Protein AF-A0A7V3PYN1-F1 (afdb_monomer_lite)

Foldseek 3Di:
DDDDDDPPPVVVVVVVVVVVVVPPDDPPCQPQDPDPLQVVLPPVPPSGHALVSLLVSLLVVVVVCLVVVHADAPPPPVPDPPVSCVVPPDDDPVSVCLRHDPLLCVLPPVSPSGQHLVSVLVSLLVLLVCLVVVQKDFQDGSVVVSQPSVPPRIHGPVSNVCSCVSSVHD

Radius of gyration: 24.64 Å; chains: 1; bounding box: 68×79×39 Å

Secondary structure (DSSP, 8-state):
----SSSHHHHHHHHHHHHHHHTS-----------TTHHHH-SS-SS---HHHHHHHHHHHHHHHHHTT---STT--TT-TTHHHHHS----TTTGGG---TTGGGT-SS-SSS--HHHHHHHHHHHHHHHHHHSEEE--STTGGGT-SS-SSEEETTTHHHHHHHHT--

pLDDT: mean 70.09, std 18.28, range [35.03, 96.31]

Structure (mmCIF, N/CA/C/O backbone):
data_AF-A0A7V3PYN1-F1
#
_entry.id   AF-A0A7V3PYN1-F1
#
loop_
_atom_site.group_PDB
_atom_site.id
_atom_site.type_symbol
_atom_site.label_atom_id
_atom_site.label_alt_id
_atom_site.label_comp_id
_atom_site.label_asym_id
_atom_site.label_entity_id
_atom_site.label_seq_id
_atom_site.pdbx_PDB_ins_code
_atom_site.Cartn_x
_atom_site.Cartn_y
_atom_site.Cartn_z
_atom_site.occupancy
_atom_site.B_iso_or_equiv
_atom_site.auth_seq_id
_atom_site.auth_comp_id
_atom_site.auth_asym_id
_atom_site.auth_atom_id
_atom_site.pdbx_PDB_model_num
ATOM 1 N N . MET A 1 1 ? -51.421 -61.481 1.027 1.00 48.28 1 MET A N 1
ATOM 2 C CA . MET A 1 1 ? -51.090 -60.428 0.043 1.00 48.28 1 MET A CA 1
ATOM 3 C C . MET A 1 1 ? -50.174 -59.429 0.719 1.00 48.28 1 MET A C 1
ATOM 5 O O . MET A 1 1 ? -50.644 -58.553 1.426 1.00 48.28 1 MET A O 1
ATOM 9 N N . GLY A 1 2 ? -48.869 -59.619 0.597 1.00 58.16 2 GLY A N 1
ATOM 10 C CA . GLY A 1 2 ? -47.893 -58.725 1.198 1.00 58.16 2 GLY A CA 1
ATOM 11 C C . GLY A 1 2 ? -46.540 -59.067 0.626 1.00 58.16 2 GLY A C 1
ATOM 12 O O . GLY A 1 2 ? -46.040 -60.129 0.953 1.00 58.16 2 GLY A O 1
ATOM 13 N N . GLU A 1 3 ? -46.028 -58.217 -0.265 1.00 52.38 3 GLU A N 1
ATOM 14 C CA . GLU A 1 3 ? -44.621 -58.175 -0.684 1.00 52.38 3 GLU A CA 1
ATOM 15 C C . GLU A 1 3 ? -44.411 -57.076 -1.744 1.00 52.38 3 GLU A C 1
ATOM 17 O O . GLU A 1 3 ? -44.253 -57.373 -2.915 1.00 52.38 3 GLU A O 1
ATOM 22 N N . THR A 1 4 ? -44.411 -55.786 -1.378 1.00 57.22 4 THR A N 1
ATOM 23 C CA . THR A 1 4 ? -43.975 -54.713 -2.314 1.00 57.22 4 THR A CA 1
ATOM 24 C C . THR A 1 4 ? -43.484 -53.432 -1.617 1.00 57.22 4 THR A C 1
ATOM 26 O O . THR A 1 4 ? -43.821 -52.330 -2.042 1.00 57.22 4 THR A O 1
ATOM 29 N N . VAL A 1 5 ? -42.699 -53.512 -0.531 1.00 57.44 5 VAL A N 1
ATOM 30 C CA . VAL A 1 5 ? -42.152 -52.283 0.113 1.00 57.44 5 VAL A CA 1
ATOM 31 C C . VAL A 1 5 ? -40.629 -52.303 0.322 1.00 57.44 5 VAL A C 1
ATOM 33 O O . VAL A 1 5 ? -40.036 -51.288 0.665 1.00 57.44 5 VAL A O 1
ATOM 36 N N . LYS A 1 6 ? -39.929 -53.413 0.053 1.00 54.47 6 LYS A N 1
ATOM 37 C CA . LYS A 1 6 ? -38.518 -53.556 0.467 1.00 54.47 6 LYS A CA 1
ATOM 38 C C . LYS A 1 6 ? -37.470 -53.013 -0.518 1.00 54.47 6 LYS A C 1
ATOM 40 O O . LYS A 1 6 ? -36.288 -53.003 -0.186 1.00 54.47 6 LYS A O 1
ATOM 45 N N . THR A 1 7 ? -37.867 -52.556 -1.707 1.00 55.28 7 THR A N 1
ATOM 46 C CA . THR A 1 7 ? -36.919 -52.231 -2.791 1.00 55.28 7 THR A CA 1
ATOM 47 C C . THR A 1 7 ? -36.534 -50.754 -2.886 1.00 55.28 7 THR A C 1
ATOM 49 O O . THR A 1 7 ? -35.420 -50.464 -3.295 1.00 55.28 7 THR A O 1
ATOM 52 N N . ARG A 1 8 ? -37.375 -49.807 -2.443 1.00 55.75 8 ARG A N 1
ATOM 53 C CA . ARG A 1 8 ? -37.100 -48.364 -2.637 1.00 55.75 8 ARG A CA 1
ATOM 54 C C . ARG A 1 8 ? -36.067 -47.761 -1.675 1.00 55.75 8 ARG A C 1
ATOM 56 O O . ARG A 1 8 ? -35.534 -46.693 -1.949 1.00 55.75 8 ARG A O 1
ATOM 63 N N . SER A 1 9 ? -35.760 -48.424 -0.561 1.00 57.50 9 SER A N 1
ATOM 64 C CA . SER A 1 9 ? -34.870 -47.875 0.474 1.00 57.50 9 SER A CA 1
ATOM 65 C C . SER A 1 9 ? -33.381 -48.007 0.136 1.00 57.50 9 SER A C 1
ATOM 67 O O . SER A 1 9 ? -32.571 -47.238 0.646 1.00 57.50 9 SER A O 1
ATOM 69 N N . ARG A 1 10 ? -33.002 -48.977 -0.710 1.00 58.53 10 ARG A N 1
ATOM 70 C CA . ARG A 1 10 ? -31.593 -49.211 -1.084 1.00 58.53 10 ARG A CA 1
ATOM 71 C C . ARG A 1 10 ? -31.106 -48.208 -2.130 1.00 58.53 10 ARG A C 1
ATOM 73 O O . ARG A 1 10 ? -29.969 -47.760 -2.038 1.00 58.53 10 ARG A O 1
ATOM 80 N N . ASP A 1 11 ? -31.982 -47.785 -3.036 1.00 55.72 11 ASP A N 1
ATOM 81 C CA . ASP A 1 11 ? -31.618 -46.868 -4.122 1.00 55.72 11 ASP A CA 1
ATOM 82 C C . ASP A 1 11 ? -31.393 -45.432 -3.623 1.00 55.72 11 ASP A C 1
ATOM 84 O O . ASP A 1 11 ? -30.490 -44.740 -4.090 1.00 55.72 11 ASP A O 1
ATOM 88 N N . ILE A 1 12 ? -32.142 -45.005 -2.599 1.00 60.56 12 ILE A N 1
ATOM 89 C CA . ILE A 1 12 ? -31.970 -43.684 -1.972 1.00 60.56 12 ILE A CA 1
ATOM 90 C C . ILE A 1 12 ? -30.649 -43.620 -1.190 1.00 60.56 12 ILE A C 1
ATOM 92 O O . ILE A 1 12 ? -29.955 -42.605 -1.231 1.00 60.56 12 ILE A O 1
ATOM 96 N N . LEU A 1 13 ? -30.258 -44.711 -0.519 1.00 56.66 13 LEU A N 1
ATOM 97 C CA . LEU A 1 13 ? -29.017 -44.752 0.260 1.00 56.66 13 LEU A CA 1
ATOM 98 C C . LEU A 1 13 ? -27.768 -44.686 -0.638 1.00 56.66 13 LEU A C 1
ATOM 100 O O . LEU A 1 13 ? -26.787 -44.040 -0.277 1.00 56.66 13 LEU A O 1
ATOM 104 N N . ILE A 1 14 ? -27.822 -45.308 -1.824 1.00 60.34 14 ILE A N 1
ATOM 105 C CA . ILE A 1 14 ? -26.738 -45.265 -2.820 1.00 60.34 14 ILE A CA 1
ATOM 106 C C . ILE A 1 14 ? -26.602 -43.855 -3.412 1.00 60.34 14 ILE A C 1
ATOM 108 O O . ILE A 1 14 ? -25.484 -43.363 -3.565 1.00 60.34 14 ILE A O 1
ATOM 112 N N . PHE A 1 15 ? -27.718 -43.169 -3.677 1.00 57.50 15 PHE A N 1
ATOM 113 C CA . PHE A 1 15 ? -27.693 -41.805 -4.215 1.00 57.50 15 PHE A CA 1
ATOM 114 C C . PHE A 1 15 ? -27.100 -40.783 -3.235 1.00 57.50 15 PHE A C 1
ATOM 116 O O . PHE A 1 15 ? -26.325 -39.921 -3.643 1.00 57.50 15 PHE A O 1
ATOM 123 N N . VAL A 1 16 ? -27.401 -40.900 -1.937 1.00 59.59 16 VAL A N 1
ATOM 124 C CA . VAL A 1 16 ? -26.829 -40.009 -0.911 1.00 59.59 16 VAL A CA 1
ATOM 125 C C . VAL A 1 16 ? -25.323 -40.246 -0.748 1.00 59.59 16 VAL A C 1
ATOM 127 O O . VAL A 1 16 ? -24.562 -39.285 -0.648 1.00 59.59 16 VAL A O 1
ATOM 130 N N . PHE A 1 17 ? -24.867 -41.501 -0.798 1.00 58.03 17 PHE A N 1
ATOM 131 C CA . PHE A 1 17 ? -23.437 -41.815 -0.698 1.00 58.03 17 PHE A CA 1
ATOM 132 C C . PHE A 1 17 ? -22.627 -41.304 -1.901 1.00 58.03 17 PHE A C 1
ATOM 134 O O . PHE A 1 17 ? -21.490 -40.863 -1.736 1.00 58.03 17 PHE A O 1
ATOM 141 N N . LEU A 1 18 ? -23.218 -41.305 -3.101 1.00 55.44 18 LEU A N 1
ATOM 142 C CA . LEU A 1 18 ? -22.551 -40.824 -4.313 1.00 55.44 18 LEU A CA 1
ATOM 143 C C . LEU A 1 18 ? -22.363 -39.296 -4.313 1.00 55.44 18 LEU A C 1
ATOM 145 O O . LEU A 1 18 ? -21.340 -38.805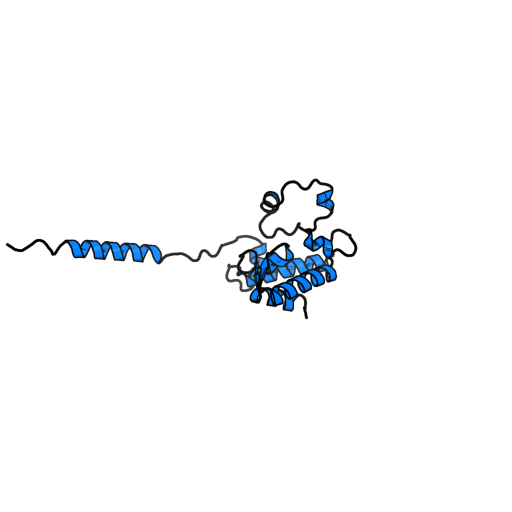 -4.779 1.00 55.44 18 LEU A O 1
ATOM 149 N N . ILE A 1 19 ? -23.311 -38.544 -3.744 1.00 56.28 19 ILE A N 1
ATOM 150 C CA . ILE A 1 19 ? -23.223 -37.077 -3.652 1.00 56.28 19 ILE A CA 1
ATOM 151 C C . ILE A 1 19 ? -22.159 -36.649 -2.628 1.00 56.28 19 ILE A C 1
ATOM 153 O O . ILE A 1 19 ? -21.421 -35.698 -2.877 1.00 56.28 19 ILE A O 1
ATOM 157 N N . VAL A 1 20 ? -22.010 -37.376 -1.514 1.00 53.72 20 VAL A N 1
ATOM 158 C CA . VAL A 1 20 ? -20.985 -37.075 -0.493 1.00 53.72 20 VAL A CA 1
ATOM 159 C C . VAL A 1 20 ? -19.564 -37.352 -1.005 1.00 53.72 20 VAL A C 1
ATOM 161 O O . VAL A 1 20 ? -18.638 -36.614 -0.674 1.00 53.72 20 VAL A O 1
ATOM 164 N N . ALA A 1 21 ? -19.379 -38.356 -1.867 1.00 54.03 21 ALA A N 1
ATOM 165 C CA . ALA A 1 21 ? -18.068 -38.664 -2.442 1.00 54.03 21 ALA A CA 1
ATOM 166 C C . ALA A 1 21 ? -17.578 -37.607 -3.452 1.00 54.03 21 ALA A C 1
ATOM 168 O O . ALA A 1 21 ? -16.373 -37.401 -3.581 1.00 54.03 21 ALA A O 1
ATOM 169 N N . ILE A 1 22 ? -18.488 -36.904 -4.137 1.00 53.81 22 ILE A N 1
ATOM 170 C CA . ILE A 1 22 ? -18.128 -35.890 -5.144 1.00 53.81 22 ILE A CA 1
ATOM 171 C C . ILE A 1 22 ? -17.595 -34.598 -4.495 1.00 53.81 22 ILE A C 1
ATOM 173 O O . ILE A 1 22 ? -16.793 -33.897 -5.106 1.00 53.81 22 ILE A O 1
ATOM 177 N N . PHE A 1 23 ? -17.955 -34.305 -3.241 1.00 49.94 23 PHE A N 1
ATOM 178 C CA . PHE A 1 23 ? -17.509 -33.088 -2.546 1.00 49.94 23 PHE A CA 1
ATOM 179 C C . PHE A 1 23 ? -16.184 -33.222 -1.776 1.00 49.94 23 PHE A C 1
ATOM 181 O O . PHE A 1 23 ? -15.665 -32.216 -1.297 1.00 49.94 23 PHE A O 1
ATOM 188 N N . LEU A 1 24 ? -15.606 -34.423 -1.658 1.00 51.91 24 LEU A N 1
ATOM 189 C CA . LEU A 1 24 ? -14.425 -34.658 -0.811 1.00 51.91 24 LEU A CA 1
ATOM 190 C C . LEU A 1 24 ? -13.067 -34.508 -1.513 1.00 51.91 24 LEU A C 1
ATOM 192 O O . LEU A 1 24 ? -12.033 -34.724 -0.887 1.00 51.91 24 LEU A O 1
ATOM 196 N N . VAL A 1 25 ? -13.038 -34.111 -2.785 1.00 51.28 25 VAL A N 1
ATOM 197 C CA . VAL A 1 25 ? -11.783 -33.905 -3.522 1.00 51.28 25 VAL A CA 1
ATOM 198 C C . VAL A 1 25 ? -11.795 -32.533 -4.184 1.00 51.28 25 VAL A C 1
ATOM 200 O O . VAL A 1 25 ? -11.890 -32.408 -5.400 1.00 51.28 25 VAL A O 1
ATOM 203 N N . ILE A 1 26 ? -11.701 -31.481 -3.371 1.00 54.62 26 ILE A N 1
ATOM 204 C CA . ILE A 1 26 ? -11.223 -30.188 -3.862 1.00 54.62 26 ILE A CA 1
ATOM 205 C C . ILE A 1 26 ? -9.715 -30.178 -3.595 1.00 54.62 26 ILE A C 1
ATOM 207 O O . ILE A 1 26 ? -9.314 -30.012 -2.442 1.00 54.62 26 ILE A O 1
ATOM 211 N N . PRO A 1 27 ? -8.855 -30.408 -4.604 1.00 45.94 27 PRO A N 1
ATOM 212 C CA . PRO A 1 27 ? -7.438 -30.145 -4.435 1.00 45.94 27 PRO A CA 1
ATOM 213 C C . PRO A 1 27 ? -7.282 -28.651 -4.143 1.00 45.94 27 PRO A C 1
ATOM 215 O O . PRO A 1 27 ? -7.731 -27.815 -4.927 1.00 45.94 27 PRO A O 1
ATOM 218 N N . ALA A 1 28 ? -6.666 -28.322 -3.006 1.00 50.25 28 ALA A N 1
ATOM 219 C CA . ALA A 1 28 ? -6.162 -26.984 -2.747 1.00 50.25 28 ALA A CA 1
ATOM 220 C C . ALA A 1 28 ? -5.174 -26.663 -3.872 1.00 50.25 28 ALA A C 1
ATOM 222 O O . ALA A 1 28 ? -4.067 -27.195 -3.926 1.00 50.25 28 ALA A O 1
ATOM 223 N N . SER A 1 29 ? -5.625 -25.890 -4.853 1.00 42.25 29 SER A N 1
ATOM 224 C CA . SER A 1 29 ? -4.822 -25.502 -5.999 1.00 42.25 29 SER A CA 1
ATOM 225 C C . SER A 1 29 ? -3.814 -24.446 -5.555 1.00 42.25 29 SER A C 1
ATOM 227 O O . SER A 1 29 ? -4.035 -23.252 -5.757 1.00 42.25 29 SER A O 1
ATOM 229 N N . GLY A 1 30 ? -2.715 -24.896 -4.946 1.00 47.69 30 GLY A N 1
ATOM 230 C CA . GLY A 1 30 ? -1.481 -24.130 -4.851 1.00 47.69 30 GLY A CA 1
ATOM 231 C C . GLY A 1 30 ? -1.021 -23.821 -6.273 1.00 47.69 30 GLY A C 1
ATOM 232 O O . GLY A 1 30 ? -0.759 -24.724 -7.076 1.00 47.69 30 GLY A O 1
ATOM 233 N N . GLN A 1 31 ? -1.029 -22.545 -6.652 1.00 44.66 31 GLN A N 1
ATOM 234 C CA . GLN A 1 31 ? -0.584 -22.145 -7.980 1.00 44.66 31 GLN A CA 1
ATOM 235 C C . GLN A 1 31 ? 0.922 -22.410 -8.098 1.00 44.66 31 GLN A C 1
ATOM 237 O O . GLN A 1 31 ? 1.734 -21.629 -7.610 1.00 44.66 31 GLN A O 1
ATOM 242 N N . LYS A 1 32 ? 1.310 -23.487 -8.795 1.00 44.00 32 LYS A N 1
ATOM 243 C CA . LYS A 1 32 ? 2.695 -23.687 -9.248 1.00 44.00 32 LYS A CA 1
ATOM 244 C C . LYS A 1 32 ? 3.052 -22.612 -10.274 1.00 44.00 32 LYS A C 1
ATOM 246 O O . LYS A 1 32 ? 2.834 -22.777 -11.474 1.00 44.00 32 LYS A O 1
ATOM 251 N N . LEU A 1 33 ? 3.583 -21.491 -9.799 1.00 47.00 33 LEU A N 1
ATOM 252 C CA . LEU A 1 33 ? 4.056 -20.401 -10.643 1.00 47.00 33 LEU A CA 1
ATOM 253 C C . LEU A 1 33 ? 5.553 -20.580 -10.917 1.00 47.00 33 LEU A C 1
ATOM 255 O O . LEU A 1 33 ? 6.396 -20.451 -10.033 1.00 47.00 33 LEU A O 1
ATOM 259 N N . ASN A 1 34 ? 5.891 -20.849 -12.177 1.00 48.34 34 ASN A N 1
ATOM 260 C CA . ASN A 1 34 ? 7.256 -21.097 -12.654 1.00 48.34 34 ASN A CA 1
ATOM 261 C C . ASN A 1 34 ? 8.008 -19.801 -13.026 1.00 48.34 34 ASN A C 1
ATOM 263 O O . ASN A 1 34 ? 8.657 -19.752 -14.072 1.00 48.34 34 ASN A O 1
ATOM 267 N N . SER A 1 35 ? 7.923 -18.730 -12.232 1.00 61.5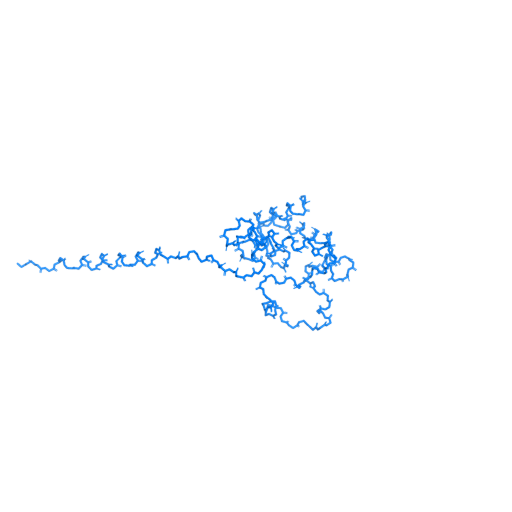6 35 SER A N 1
ATOM 268 C CA . SER A 1 35 ? 8.625 -17.477 -12.550 1.00 61.56 35 SER A CA 1
ATOM 269 C C . SER A 1 35 ? 9.909 -17.327 -11.724 1.00 61.56 35 SER A C 1
ATOM 271 O O . SER A 1 35 ? 10.009 -17.756 -10.581 1.00 61.56 35 SER A O 1
ATOM 273 N N . VAL A 1 36 ? 10.943 -16.686 -12.273 1.00 62.88 36 VAL A N 1
ATOM 274 C CA . VAL A 1 36 ? 12.163 -16.348 -11.504 1.00 62.88 36 VAL A CA 1
ATOM 275 C C . VAL A 1 36 ? 11.831 -15.498 -10.264 1.00 62.88 36 VAL A C 1
ATOM 277 O O . VAL A 1 36 ? 12.585 -15.498 -9.293 1.00 62.88 36 VAL A O 1
ATOM 280 N N . GLN A 1 37 ? 10.698 -14.790 -10.283 1.00 59.78 37 GLN A N 1
ATOM 281 C CA . GLN A 1 37 ? 10.199 -14.004 -9.159 1.00 59.78 37 GLN A CA 1
ATOM 282 C C . GLN A 1 37 ? 9.645 -14.895 -8.038 1.00 59.78 37 GLN A C 1
ATOM 284 O O . GLN A 1 37 ? 9.905 -14.594 -6.877 1.00 59.78 37 GLN A O 1
ATOM 289 N N . THR A 1 38 ? 8.984 -16.018 -8.349 1.00 63.44 38 THR A N 1
ATOM 290 C CA . THR A 1 38 ? 8.457 -16.934 -7.319 1.00 63.44 38 THR A CA 1
ATOM 291 C C . THR A 1 38 ? 9.582 -17.596 -6.539 1.00 63.44 38 THR A C 1
ATOM 293 O O . THR A 1 38 ? 9.537 -17.600 -5.320 1.00 63.44 38 THR A O 1
ATOM 296 N N . LYS A 1 39 ? 10.681 -17.980 -7.203 1.00 67.25 39 LYS A N 1
ATOM 297 C CA . LYS A 1 39 ? 11.894 -18.486 -6.526 1.00 67.25 39 LYS A CA 1
ATOM 298 C C . LYS A 1 39 ? 12.591 -17.464 -5.621 1.00 67.25 39 LYS A C 1
ATOM 300 O O . LYS A 1 39 ? 13.396 -17.851 -4.782 1.00 67.25 39 LYS A O 1
ATOM 305 N N . LYS A 1 40 ? 12.382 -16.162 -5.852 1.00 72.69 40 LYS A N 1
ATOM 306 C CA . LYS A 1 40 ? 12.935 -15.092 -5.002 1.00 72.69 40 LYS A CA 1
ATOM 307 C C . LYS A 1 40 ? 12.005 -14.738 -3.840 1.00 72.69 40 LYS A C 1
ATOM 309 O O . LYS A 1 40 ? 12.493 -14.206 -2.845 1.00 72.69 40 LYS A O 1
ATOM 314 N N . ALA A 1 41 ? 10.705 -14.987 -3.990 1.00 74.06 41 ALA A N 1
ATOM 315 C CA . ALA A 1 41 ? 9.699 -14.765 -2.958 1.00 74.06 41 ALA A CA 1
ATOM 316 C C . ALA A 1 41 ? 9.603 -15.952 -1.982 1.00 74.06 41 ALA A C 1
ATOM 318 O O . ALA A 1 41 ? 9.552 -15.710 -0.780 1.00 74.06 41 ALA A O 1
ATOM 319 N N . ASP A 1 42 ? 9.670 -17.185 -2.499 1.00 76.69 42 ASP A N 1
ATOM 320 C CA . ASP A 1 42 ? 9.689 -18.453 -1.754 1.00 76.69 42 ASP A CA 1
ATOM 321 C C . ASP A 1 42 ? 10.944 -18.530 -0.862 1.00 76.69 42 ASP A C 1
ATOM 323 O O . ASP A 1 42 ? 12.066 -18.798 -1.317 1.00 76.69 42 ASP A O 1
ATOM 327 N N . ARG A 1 43 ? 10.777 -18.204 0.423 1.00 78.56 43 ARG A N 1
ATOM 328 C CA . ARG A 1 43 ? 11.868 -18.148 1.405 1.00 78.56 43 ARG A CA 1
ATOM 329 C C . ARG A 1 43 ? 12.028 -19.464 2.138 1.00 78.56 43 ARG A C 1
ATOM 331 O O . ARG A 1 43 ? 13.158 -19.798 2.514 1.00 78.56 43 ARG A O 1
ATOM 338 N N . ASN A 1 44 ? 10.929 -20.167 2.391 1.00 80.94 44 ASN A N 1
ATOM 339 C CA . ASN A 1 44 ? 10.957 -21.453 3.078 1.00 80.94 44 ASN A CA 1
ATOM 340 C C . ASN A 1 44 ? 11.336 -22.619 2.133 1.00 80.94 44 ASN A C 1
ATOM 342 O O . ASN A 1 44 ? 11.676 -23.698 2.623 1.00 80.94 44 ASN A O 1
ATOM 346 N N . LYS A 1 45 ? 11.407 -22.362 0.818 1.00 83.25 45 LYS A N 1
ATOM 347 C CA . LYS A 1 45 ? 11.757 -23.301 -0.257 1.00 83.25 45 LYS A CA 1
ATOM 348 C C . LYS A 1 45 ? 10.793 -24.481 -0.343 1.00 83.25 45 LYS A C 1
ATOM 350 O O . LYS A 1 45 ? 11.221 -25.585 -0.697 1.00 83.25 45 LYS A O 1
ATOM 355 N N . ASP A 1 46 ? 9.526 -24.269 0.001 1.00 81.19 46 ASP A N 1
ATOM 356 C CA . ASP A 1 46 ? 8.494 -25.303 -0.091 1.00 81.19 46 ASP A CA 1
ATOM 357 C C . ASP A 1 46 ? 7.908 -25.436 -1.509 1.00 81.19 46 ASP A C 1
ATOM 359 O O . ASP A 1 46 ? 7.239 -26.427 -1.816 1.00 81.19 46 ASP A O 1
ATOM 363 N N . GLY A 1 47 ? 8.263 -24.516 -2.413 1.00 80.19 47 GLY A N 1
ATOM 364 C CA . GLY A 1 47 ? 7.820 -24.510 -3.802 1.00 80.19 47 GLY A CA 1
ATOM 365 C C . GLY A 1 47 ? 6.461 -23.844 -4.021 1.00 80.19 47 GLY A C 1
ATOM 366 O O . GLY A 1 47 ? 5.990 -23.825 -5.166 1.00 80.19 47 GLY A O 1
ATOM 367 N N . GLU A 1 48 ? 5.855 -23.289 -2.975 1.00 80.00 48 GLU A N 1
ATOM 368 C CA . GLU A 1 48 ? 4.701 -22.399 -3.020 1.00 80.00 48 GLU A CA 1
ATOM 369 C C . GLU A 1 48 ? 5.124 -20.989 -2.562 1.00 80.00 48 GLU A C 1
ATOM 371 O O . GLU A 1 48 ? 6.231 -20.768 -2.088 1.00 80.00 48 GLU A O 1
ATOM 376 N N . VAL A 1 49 ? 4.292 -19.982 -2.830 1.00 76.25 49 VAL A N 1
ATOM 377 C CA . VAL A 1 49 ? 4.521 -18.616 -2.334 1.00 76.25 49 VAL A CA 1
ATOM 378 C C . VAL A 1 49 ? 3.249 -18.195 -1.633 1.00 76.25 49 VAL A C 1
ATOM 380 O O . VAL A 1 49 ? 2.227 -17.969 -2.291 1.00 76.25 49 VAL A O 1
ATOM 383 N N . ASP A 1 50 ? 3.305 -18.098 -0.309 1.00 80.75 50 ASP A N 1
ATOM 384 C CA . ASP A 1 50 ? 2.161 -17.639 0.472 1.00 80.75 50 ASP A CA 1
ATOM 385 C C . ASP A 1 50 ? 1.979 -16.106 0.381 1.00 80.75 50 ASP A C 1
ATOM 387 O O . ASP A 1 50 ? 2.788 -15.365 -0.197 1.00 80.75 50 ASP A O 1
ATOM 391 N N . GLY A 1 51 ? 0.879 -15.594 0.940 1.00 75.19 51 GLY A N 1
ATOM 392 C CA . GLY A 1 51 ? 0.594 -14.154 0.934 1.00 75.19 51 GLY A CA 1
ATOM 393 C C . GLY A 1 51 ? 1.659 -13.320 1.659 1.00 75.19 51 GLY A C 1
ATOM 394 O O . GLY A 1 51 ? 1.965 -12.201 1.242 1.00 75.19 51 GLY A O 1
ATOM 395 N N . ILE A 1 52 ? 2.280 -13.866 2.707 1.00 79.62 52 ILE A N 1
ATOM 396 C CA . ILE A 1 52 ? 3.300 -13.183 3.511 1.00 79.62 52 ILE A CA 1
ATOM 397 C C . ILE A 1 52 ? 4.616 -13.090 2.734 1.00 79.62 52 ILE A C 1
ATOM 399 O O . ILE A 1 52 ? 5.259 -12.035 2.728 1.00 79.62 52 ILE A O 1
ATOM 403 N N . GLU A 1 53 ? 5.022 -14.168 2.075 1.00 80.06 53 GLU A N 1
ATOM 404 C CA . GLU A 1 53 ? 6.195 -14.229 1.208 1.00 80.06 53 GLU A CA 1
ATOM 405 C C . GLU A 1 53 ? 6.036 -13.311 -0.002 1.00 80.06 53 GLU A C 1
ATOM 407 O O . GLU A 1 53 ? 6.922 -12.494 -0.280 1.00 80.06 53 GLU A O 1
ATOM 412 N N . SER A 1 54 ? 4.865 -13.349 -0.646 1.00 77.31 54 SER A N 1
ATOM 413 C CA . SER A 1 54 ? 4.507 -12.430 -1.728 1.00 77.31 54 SER A CA 1
ATOM 414 C C . SER A 1 54 ? 4.584 -10.969 -1.271 1.00 77.31 54 SER A C 1
ATOM 416 O O . SER A 1 54 ? 5.232 -10.155 -1.935 1.00 77.31 54 SER A O 1
ATOM 418 N N . ARG A 1 55 ? 3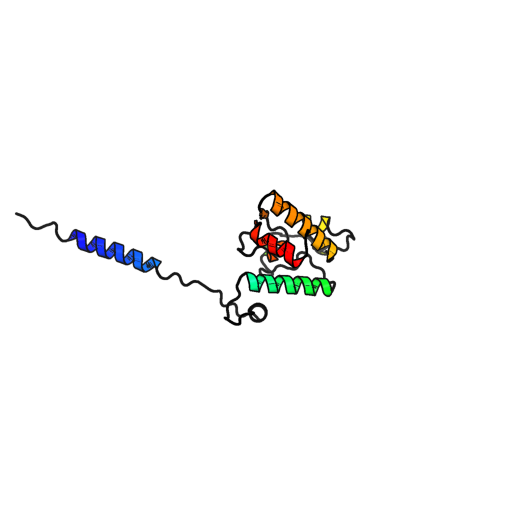.996 -10.624 -0.114 1.00 81.62 55 ARG A N 1
ATOM 419 C CA . ARG A 1 55 ? 4.077 -9.268 0.456 1.00 81.62 55 ARG A CA 1
ATOM 420 C C . ARG A 1 55 ? 5.518 -8.853 0.690 1.00 81.62 55 ARG A C 1
ATOM 422 O O . ARG A 1 55 ? 5.940 -7.810 0.201 1.00 81.62 55 ARG A O 1
ATOM 429 N N . ARG A 1 56 ? 6.289 -9.649 1.435 1.00 79.69 56 ARG A N 1
ATOM 430 C CA . ARG A 1 56 ? 7.680 -9.309 1.781 1.00 79.69 56 ARG A CA 1
ATOM 431 C C . ARG A 1 56 ? 8.516 -9.059 0.535 1.00 79.69 56 ARG A C 1
ATOM 433 O O . ARG A 1 56 ? 9.308 -8.120 0.520 1.00 79.69 56 ARG A O 1
ATOM 440 N N . TYR A 1 57 ? 8.315 -9.863 -0.504 1.00 80.31 57 TYR A N 1
ATOM 441 C CA . TYR A 1 57 ? 8.970 -9.656 -1.785 1.00 80.31 57 TYR A CA 1
ATOM 442 C C . TYR A 1 57 ? 8.549 -8.333 -2.445 1.00 80.31 57 TYR A C 1
ATOM 444 O O . TYR A 1 57 ? 9.418 -7.559 -2.845 1.00 80.31 57 TYR A O 1
ATOM 452 N N . ARG A 1 58 ? 7.246 -8.019 -2.503 1.00 76.62 58 ARG A N 1
ATOM 453 C CA . ARG A 1 58 ? 6.740 -6.741 -3.048 1.00 76.62 58 ARG A CA 1
ATOM 454 C C . ARG A 1 58 ? 7.277 -5.531 -2.281 1.00 76.62 58 ARG A C 1
ATOM 456 O O . ARG A 1 58 ? 7.794 -4.609 -2.905 1.00 76.62 58 ARG A O 1
ATOM 463 N N . ILE A 1 59 ? 7.243 -5.564 -0.948 1.00 77.50 59 ILE A N 1
ATOM 464 C CA . ILE A 1 59 ? 7.786 -4.500 -0.090 1.00 77.50 59 ILE A CA 1
ATOM 465 C C . ILE A 1 59 ? 9.292 -4.344 -0.286 1.00 77.50 59 ILE A C 1
ATOM 467 O O . ILE A 1 59 ? 9.785 -3.222 -0.367 1.00 77.50 59 ILE A O 1
ATOM 471 N N . GLN A 1 60 ? 10.038 -5.443 -0.413 1.00 81.00 60 GLN A N 1
ATOM 472 C CA . GLN A 1 60 ? 11.471 -5.375 -0.694 1.00 81.00 60 GLN A CA 1
ATOM 473 C C . GLN A 1 60 ? 11.750 -4.705 -2.045 1.00 81.00 60 GLN A C 1
ATOM 475 O O . GLN A 1 60 ? 12.669 -3.896 -2.147 1.00 81.00 60 GLN A O 1
ATOM 480 N N . GLN A 1 61 ? 10.958 -5.021 -3.071 1.00 78.12 61 GLN A N 1
ATOM 481 C CA . GLN A 1 61 ? 11.091 -4.396 -4.386 1.00 78.12 61 GLN A CA 1
ATOM 482 C C . GLN A 1 61 ? 10.726 -2.912 -4.348 1.00 78.12 61 GLN A C 1
ATOM 484 O O . GLN A 1 61 ? 11.429 -2.109 -4.954 1.00 78.12 61 GLN A O 1
ATOM 489 N N . LEU A 1 62 ? 9.680 -2.539 -3.605 1.00 73.88 62 LEU A N 1
ATOM 490 C CA . LEU A 1 62 ? 9.321 -1.140 -3.377 1.00 73.88 62 LEU A CA 1
ATOM 491 C C . LEU A 1 62 ? 10.471 -0.395 -2.697 1.00 73.88 62 LEU A C 1
ATOM 493 O O . LEU A 1 62 ? 10.989 0.552 -3.278 1.00 73.88 62 LEU A O 1
ATOM 497 N N . LYS A 1 63 ? 10.953 -0.883 -1.546 1.00 75.44 63 LYS A N 1
ATOM 498 C CA . LYS A 1 63 ? 12.069 -0.271 -0.802 1.00 75.44 63 LYS A CA 1
ATOM 499 C C . LYS A 1 63 ? 13.313 -0.103 -1.667 1.00 75.44 63 LYS A C 1
ATOM 501 O O . LYS A 1 63 ? 13.872 0.985 -1.719 1.00 75.44 63 LYS A O 1
ATOM 506 N N . LYS A 1 64 ? 13.694 -1.141 -2.414 1.00 77.62 64 LYS A N 1
ATOM 507 C CA . LYS A 1 64 ? 14.839 -1.077 -3.325 1.00 77.62 64 LYS A CA 1
ATOM 508 C C . LYS A 1 64 ? 14.667 0.012 -4.391 1.00 77.62 64 LYS A C 1
ATOM 510 O O . LYS A 1 64 ? 15.601 0.755 -4.656 1.00 77.62 64 LYS A O 1
ATOM 515 N N . ARG A 1 65 ? 13.484 0.127 -4.998 1.00 70.44 65 ARG A N 1
ATOM 516 C CA . ARG A 1 65 ? 13.225 1.165 -6.009 1.00 70.44 65 ARG A CA 1
ATOM 517 C C . ARG A 1 65 ? 13.210 2.570 -5.405 1.00 70.44 65 ARG A C 1
ATOM 519 O O . ARG A 1 65 ? 13.689 3.486 -6.062 1.00 70.44 65 ARG A O 1
ATOM 526 N N . MET A 1 66 ? 12.732 2.719 -4.165 1.00 69.31 66 MET A N 1
ATOM 527 C CA . MET A 1 66 ? 12.807 3.981 -3.413 1.00 69.31 66 MET A CA 1
ATOM 528 C C . MET A 1 66 ? 14.269 4.375 -3.174 1.00 69.31 66 MET A C 1
ATOM 530 O O . MET A 1 66 ? 14.645 5.512 -3.432 1.00 69.31 66 MET A O 1
ATOM 534 N N . GLU A 1 67 ? 15.103 3.426 -2.735 1.00 68.56 67 GLU A N 1
ATOM 535 C CA . GLU A 1 67 ? 16.547 3.631 -2.538 1.00 68.56 67 GLU A CA 1
ATOM 536 C C . GLU A 1 67 ? 17.269 3.981 -3.847 1.00 68.56 67 GLU A C 1
ATOM 538 O O . GLU A 1 67 ? 18.182 4.802 -3.854 1.00 68.56 67 GLU A O 1
ATOM 543 N N . GLU A 1 68 ? 16.849 3.388 -4.965 1.00 67.00 68 GLU A N 1
ATOM 544 C CA . GLU A 1 68 ? 17.386 3.676 -6.298 1.00 67.00 68 GLU A CA 1
ATOM 545 C C . GLU A 1 68 ? 16.851 4.997 -6.893 1.00 67.00 68 GLU A C 1
ATOM 547 O O . GLU A 1 68 ? 17.222 5.348 -8.014 1.00 67.00 68 GLU A O 1
ATOM 552 N N . GLY A 1 69 ? 15.988 5.733 -6.176 1.00 56.28 69 GLY A N 1
ATOM 553 C CA . GLY A 1 69 ? 15.369 6.974 -6.660 1.00 56.28 69 GLY A CA 1
ATOM 554 C C . GLY A 1 69 ? 14.474 6.763 -7.886 1.00 56.28 69 GLY A C 1
ATOM 555 O O . GLY A 1 69 ? 14.262 7.681 -8.678 1.00 56.28 69 GLY A O 1
ATOM 556 N N . ILE A 1 70 ? 13.990 5.536 -8.093 1.00 58.38 70 ILE A N 1
ATOM 557 C CA . ILE A 1 70 ? 13.177 5.174 -9.250 1.00 58.38 70 ILE A CA 1
ATOM 558 C C . ILE A 1 70 ? 11.726 5.546 -8.966 1.00 58.38 70 ILE A C 1
ATOM 560 O O . ILE A 1 70 ? 11.153 5.077 -7.988 1.00 58.38 70 ILE A O 1
ATOM 564 N N . ALA A 1 71 ? 11.120 6.290 -9.894 1.00 53.16 71 ALA A N 1
ATOM 565 C CA . ALA A 1 71 ? 9.703 6.636 -9.912 1.00 53.16 71 ALA A CA 1
ATOM 566 C C . ALA A 1 71 ? 8.789 5.467 -9.509 1.00 53.16 71 ALA A C 1
ATOM 568 O O . ALA A 1 71 ? 8.716 4.448 -10.210 1.00 53.16 71 ALA A O 1
ATOM 569 N N . ILE A 1 72 ? 8.062 5.637 -8.404 1.00 55.97 72 ILE A N 1
ATOM 570 C CA . ILE A 1 72 ? 7.066 4.682 -7.916 1.00 55.97 72 ILE A CA 1
ATOM 571 C C . ILE A 1 72 ? 5.672 5.266 -8.154 1.00 55.97 72 ILE A C 1
ATOM 573 O O . ILE A 1 72 ? 4.993 5.697 -7.233 1.00 55.97 72 ILE A O 1
ATOM 577 N N . GLY A 1 73 ? 5.280 5.344 -9.427 1.00 50.81 73 GLY A N 1
ATOM 578 C CA . GLY A 1 73 ? 3.902 5.637 -9.837 1.00 50.81 73 GLY A CA 1
ATOM 579 C C . GLY A 1 73 ? 3.162 4.377 -10.302 1.00 50.81 73 GLY A C 1
ATOM 580 O O . GLY A 1 73 ? 3.627 3.254 -10.081 1.00 50.81 73 GLY A O 1
ATOM 581 N N . ARG A 1 74 ? 2.054 4.553 -11.041 1.00 50.38 74 ARG A N 1
ATOM 582 C CA . ARG A 1 74 ? 1.190 3.491 -11.619 1.00 50.38 74 ARG A CA 1
ATOM 583 C C . ARG A 1 74 ? 1.893 2.418 -12.472 1.00 50.38 74 ARG A C 1
ATOM 585 O O . ARG A 1 74 ? 1.236 1.494 -12.938 1.00 50.38 74 ARG A O 1
ATOM 592 N N . THR A 1 75 ? 3.204 2.496 -12.696 1.00 42.88 75 THR A N 1
ATOM 593 C CA . THR A 1 75 ? 3.990 1.453 -13.378 1.00 42.88 75 THR A CA 1
ATOM 594 C C . THR A 1 75 ? 4.202 0.187 -12.547 1.00 42.88 75 THR A C 1
ATOM 596 O O . THR A 1 75 ? 4.752 -0.783 -13.066 1.00 42.88 75 THR A O 1
ATOM 599 N N . ILE A 1 76 ? 3.770 0.149 -11.283 1.00 47.03 76 ILE A N 1
ATOM 600 C CA . ILE A 1 76 ? 3.771 -1.077 -10.480 1.00 47.03 76 ILE A CA 1
ATOM 601 C C . ILE A 1 76 ? 2.409 -1.763 -10.568 1.00 47.03 76 ILE A C 1
ATOM 603 O O . ILE A 1 76 ? 1.634 -1.768 -9.622 1.00 47.03 76 ILE A O 1
ATOM 607 N N . ASP A 1 77 ? 2.116 -2.351 -11.724 1.00 46.84 77 ASP A N 1
ATOM 608 C CA . ASP A 1 77 ? 1.024 -3.317 -11.833 1.00 46.84 77 ASP A CA 1
ATOM 609 C C . ASP A 1 77 ? 1.590 -4.706 -11.484 1.00 46.84 77 ASP A C 1
ATOM 611 O O . ASP A 1 77 ? 2.209 -5.382 -12.313 1.00 46.84 77 ASP A O 1
ATOM 615 N N . PHE A 1 78 ? 1.451 -5.131 -10.222 1.00 45.69 78 PHE A N 1
ATOM 616 C CA . PHE A 1 78 ? 1.920 -6.449 -9.771 1.00 45.69 78 PHE A CA 1
ATOM 617 C C . PHE A 1 78 ? 1.065 -7.611 -10.327 1.00 45.69 78 PHE A C 1
ATOM 619 O O . PHE A 1 78 ? 1.398 -8.774 -10.070 1.00 45.69 78 PHE A O 1
ATOM 626 N N . ARG A 1 79 ? -0.027 -7.333 -11.067 1.00 40.25 79 ARG A N 1
ATOM 627 C CA . ARG A 1 79 ? -1.007 -8.332 -11.549 1.00 40.25 79 ARG A CA 1
ATOM 628 C C . ARG A 1 79 ? -0.817 -8.804 -13.004 1.00 40.25 79 ARG A C 1
ATOM 630 O O . ARG A 1 79 ? -1.564 -9.684 -13.422 1.00 40.25 79 ARG A O 1
ATOM 637 N N . ASN A 1 80 ? 0.224 -8.359 -13.716 1.00 38.47 80 ASN A N 1
ATOM 638 C CA . ASN A 1 80 ? 0.468 -8.475 -15.174 1.00 38.47 80 ASN A CA 1
ATOM 639 C C . ASN A 1 80 ? 0.044 -7.212 -15.938 1.00 38.47 80 ASN A C 1
ATOM 641 O O . ASN A 1 80 ? -1.097 -6.769 -15.837 1.00 38.47 80 ASN A O 1
ATOM 645 N N . ASP A 1 81 ? 0.965 -6.742 -16.784 1.00 43.94 81 ASP A N 1
ATOM 646 C CA . ASP A 1 81 ? 0.922 -5.650 -17.776 1.00 43.94 81 ASP A CA 1
ATOM 647 C C . ASP A 1 81 ? -0.222 -5.761 -18.817 1.00 43.94 81 ASP A C 1
ATOM 649 O O . ASP A 1 81 ? -0.031 -5.777 -20.030 1.00 43.94 81 ASP A O 1
ATOM 653 N N . THR A 1 82 ? -1.470 -5.936 -18.389 1.00 38.53 82 THR A N 1
ATOM 654 C CA . THR A 1 82 ? -2.620 -5.965 -19.312 1.00 38.53 82 THR A CA 1
ATOM 655 C C . THR A 1 82 ? -3.910 -5.481 -18.654 1.00 38.53 82 THR A C 1
ATOM 657 O O . THR A 1 82 ? -4.713 -4.820 -19.313 1.00 38.53 82 THR A O 1
ATOM 660 N N . LEU A 1 83 ? -4.100 -5.717 -17.350 1.00 40.25 83 LEU A N 1
ATOM 661 C CA . LEU A 1 83 ? -5.313 -5.304 -16.630 1.00 40.25 83 LEU A CA 1
ATOM 662 C C . LEU A 1 83 ? -5.328 -3.815 -16.257 1.00 40.25 83 LEU A C 1
ATOM 664 O O . LEU A 1 83 ? -6.400 -3.201 -16.313 1.00 40.25 83 LEU A O 1
ATOM 668 N N . GLY A 1 84 ? -4.170 -3.197 -15.998 1.00 41.06 84 GLY A N 1
ATOM 669 C CA . GLY A 1 84 ? -4.064 -1.743 -15.841 1.00 41.06 84 GLY A CA 1
ATOM 670 C C . GLY A 1 84 ? -4.597 -0.966 -17.052 1.00 41.06 84 GLY A C 1
ATOM 671 O O . GLY A 1 84 ? -5.178 0.108 -16.902 1.00 41.06 84 GLY A O 1
ATOM 672 N N . ARG A 1 85 ? -4.511 -1.553 -18.257 1.00 39.53 85 ARG A N 1
ATOM 673 C CA . ARG A 1 85 ? -5.025 -0.953 -19.499 1.00 39.53 85 ARG A CA 1
ATOM 674 C C . ARG A 1 85 ? -6.554 -1.009 -19.609 1.00 39.53 85 ARG A C 1
ATOM 676 O O . ARG A 1 85 ? -7.144 -0.149 -20.258 1.00 39.53 85 ARG A O 1
ATOM 683 N N . GLN A 1 86 ? -7.192 -2.004 -18.987 1.00 40.59 86 GLN A N 1
ATOM 684 C CA . GLN A 1 86 ? -8.636 -2.241 -19.092 1.00 40.59 86 GLN A CA 1
ATOM 685 C C . GLN A 1 86 ? -9.439 -1.532 -17.989 1.00 40.59 86 GLN A C 1
ATOM 687 O O . GLN A 1 86 ? -10.553 -1.089 -18.259 1.00 40.59 86 GLN A O 1
ATOM 692 N N . ARG A 1 87 ? -8.881 -1.364 -16.776 1.00 41.34 87 ARG A N 1
ATOM 693 C CA . ARG A 1 87 ? -9.533 -0.581 -15.703 1.00 41.34 87 ARG A CA 1
ATOM 694 C C . ARG A 1 87 ? -9.425 0.942 -15.897 1.00 41.34 87 ARG A C 1
ATOM 696 O O . ARG A 1 87 ? -10.275 1.656 -15.379 1.00 41.34 87 ARG A O 1
ATOM 703 N N . TYR A 1 88 ? -8.447 1.447 -16.660 1.00 41.88 88 TYR A N 1
ATOM 704 C CA . TYR A 1 88 ? -8.125 2.888 -16.700 1.00 41.88 88 TYR A CA 1
ATOM 705 C C . TYR A 1 88 ? -7.856 3.435 -18.113 1.00 41.88 88 TYR A C 1
ATOM 707 O O . TYR A 1 88 ? -6.924 4.210 -18.323 1.00 41.88 88 TYR A O 1
ATOM 715 N N . GLY A 1 89 ? -8.651 2.991 -19.090 1.00 35.03 89 GLY A N 1
ATOM 716 C CA . GLY A 1 89 ? -8.468 3.279 -20.514 1.00 35.03 89 GLY A CA 1
ATOM 717 C C . GLY A 1 89 ? -8.177 4.747 -20.872 1.00 35.03 89 GLY A C 1
ATOM 718 O O . GLY A 1 89 ? -8.760 5.675 -20.323 1.00 35.03 89 GLY A O 1
ATOM 719 N N . ASN A 1 90 ? -7.307 4.910 -21.875 1.00 41.25 90 ASN A N 1
ATOM 720 C CA . ASN A 1 90 ? -7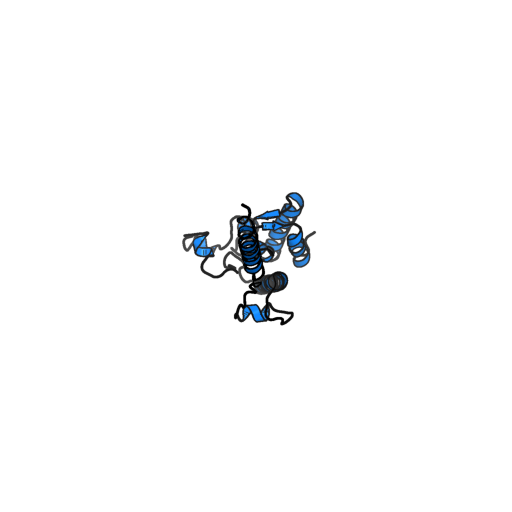.062 6.128 -22.657 1.00 41.25 90 ASN A CA 1
ATOM 721 C C . ASN A 1 90 ? -6.685 7.394 -21.867 1.00 41.25 90 ASN A C 1
ATOM 723 O O . ASN A 1 90 ? -7.328 8.432 -22.005 1.00 41.25 90 ASN A O 1
ATOM 727 N N . LEU A 1 91 ? -5.579 7.353 -21.125 1.00 41.84 91 LEU A N 1
ATOM 728 C CA . LEU A 1 91 ? -4.851 8.579 -20.785 1.00 41.84 91 LEU A CA 1
ATOM 729 C C . LEU A 1 91 ? -3.823 8.845 -21.890 1.00 41.84 91 LEU A C 1
ATOM 731 O O . LEU A 1 91 ? -2.948 8.021 -22.154 1.00 41.84 91 LEU A O 1
ATOM 735 N N . THR A 1 92 ? -3.997 9.959 -22.598 1.00 36.62 92 THR A N 1
ATOM 736 C CA . THR A 1 92 ? -3.117 10.402 -23.684 1.00 36.62 92 THR A CA 1
ATOM 737 C C . THR A 1 92 ? -1.695 10.635 -23.166 1.00 36.62 92 THR A C 1
ATOM 739 O O . THR A 1 92 ? -1.479 10.919 -21.987 1.00 36.62 92 THR A O 1
ATOM 742 N N . SER A 1 93 ? -0.716 10.487 -24.060 1.00 45.34 93 SER A N 1
ATOM 743 C CA . SER A 1 93 ? 0.728 10.437 -23.784 1.00 45.34 93 SER A CA 1
ATOM 744 C C . SER A 1 93 ? 1.288 11.596 -22.952 1.00 45.34 93 SER A C 1
ATOM 746 O O . SER A 1 93 ? 2.311 11.418 -22.299 1.00 45.34 93 SER A O 1
ATOM 748 N N . ASP A 1 94 ? 0.602 12.736 -22.905 1.00 40.16 94 ASP A N 1
ATOM 749 C CA . ASP A 1 94 ? 1.054 13.911 -22.156 1.00 40.16 94 ASP A CA 1
ATOM 750 C C . ASP A 1 94 ? 0.595 13.865 -20.685 1.00 40.16 94 ASP A C 1
ATOM 752 O O . ASP A 1 94 ? 1.344 14.258 -19.794 1.00 40.16 94 ASP A O 1
ATOM 756 N N . ALA A 1 95 ? -0.573 13.272 -20.399 1.00 38.41 95 ALA A N 1
ATOM 757 C CA . ALA A 1 95 ? -1.050 12.983 -19.038 1.00 38.41 95 ALA A CA 1
ATOM 758 C C . ALA A 1 95 ? -0.433 11.694 -18.457 1.00 38.41 95 ALA A C 1
ATOM 760 O O . ALA A 1 95 ? -0.346 11.524 -17.242 1.00 38.41 95 ALA A O 1
ATOM 761 N N . ALA A 1 96 ? 0.041 10.794 -19.325 1.00 43.12 96 ALA A N 1
ATOM 762 C CA . ALA A 1 96 ? 0.826 9.624 -18.937 1.00 43.12 96 ALA A CA 1
ATOM 763 C C . ALA A 1 96 ? 2.237 9.990 -18.430 1.00 43.12 96 ALA A C 1
ATOM 765 O O . ALA A 1 96 ? 2.864 9.173 -17.758 1.00 43.12 96 ALA A O 1
ATOM 766 N N . SER A 1 97 ? 2.716 11.214 -18.698 1.00 43.75 97 SER A N 1
ATOM 767 C CA . SER A 1 97 ? 4.020 11.699 -18.223 1.00 43.75 97 SER A CA 1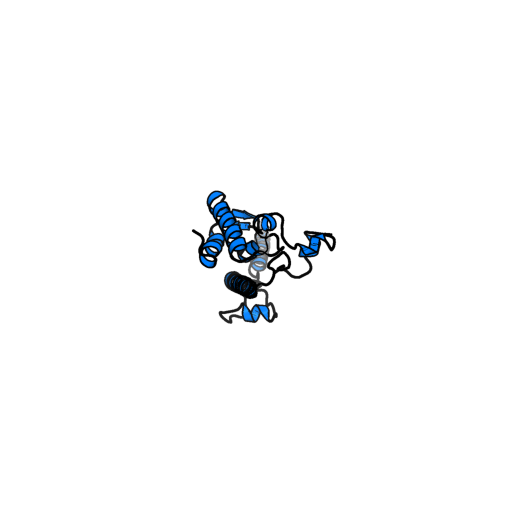
ATOM 768 C C . SER A 1 97 ? 4.073 11.982 -16.712 1.00 43.75 97 SER A C 1
ATOM 770 O O . SER A 1 97 ? 5.164 12.133 -16.174 1.00 43.75 97 SER A O 1
ATOM 772 N N . GLN A 1 98 ? 2.922 11.988 -16.018 1.00 46.94 98 GLN A N 1
ATOM 773 C CA . GLN A 1 98 ? 2.822 12.314 -14.586 1.00 46.94 98 GLN A CA 1
ATOM 774 C C . GLN A 1 98 ? 2.270 11.189 -13.691 1.00 46.94 98 GLN A C 1
ATOM 776 O O . GLN A 1 98 ? 2.066 11.428 -12.513 1.00 46.94 98 GLN A O 1
ATOM 781 N N . GLY A 1 99 ? 2.037 9.978 -14.222 1.00 57.53 99 GLY A N 1
ATOM 782 C CA . GLY A 1 99 ? 2.090 8.665 -13.536 1.00 57.53 99 GLY A CA 1
ATOM 783 C C . GLY A 1 99 ? 1.305 8.356 -12.240 1.00 57.53 99 GLY A C 1
ATOM 784 O O . GLY A 1 99 ? 1.170 7.177 -11.912 1.00 57.53 99 GLY A O 1
ATOM 785 N N . LEU A 1 100 ? 0.779 9.333 -11.509 1.00 63.41 100 LEU A N 1
ATOM 786 C CA . LEU A 1 100 ? 0.210 9.195 -10.172 1.00 63.41 100 LEU A CA 1
ATOM 787 C C . LEU A 1 100 ? -1.324 9.193 -10.229 1.00 63.41 100 LEU A C 1
ATOM 789 O O . LEU A 1 100 ? -1.958 9.759 -11.128 1.00 63.41 100 LEU A O 1
ATOM 793 N N . SER A 1 101 ? -1.959 8.468 -9.317 1.00 71.31 101 SER A N 1
ATOM 794 C CA . SER A 1 101 ? -3.395 8.551 -9.041 1.00 71.31 101 SER A CA 1
ATOM 795 C C . SER A 1 101 ? -3.755 9.910 -8.427 1.00 71.31 101 SER A C 1
ATOM 797 O O . SER A 1 101 ? -2.894 10.648 -7.954 1.00 71.31 101 SER A O 1
ATOM 799 N N . LEU A 1 102 ? -5.049 10.253 -8.403 1.00 75.31 102 LEU A N 1
ATOM 800 C CA . LEU A 1 102 ? -5.524 11.477 -7.742 1.00 75.31 102 LEU A CA 1
ATOM 801 C C . LEU A 1 102 ? -5.105 11.519 -6.261 1.00 75.31 102 LEU A C 1
ATOM 803 O O . LEU A 1 102 ? -4.820 12.585 -5.727 1.00 75.31 102 LEU A O 1
ATOM 807 N N . VAL A 1 103 ? -5.084 10.356 -5.605 1.00 79.12 103 VAL A N 1
ATOM 808 C CA . VAL A 1 103 ? -4.673 10.221 -4.207 1.00 79.12 103 VAL A CA 1
ATOM 809 C C . VAL A 1 103 ? -3.181 10.493 -4.076 1.00 79.12 103 VAL A C 1
ATOM 811 O O . VAL A 1 103 ? -2.813 11.334 -3.269 1.00 79.12 103 VAL A O 1
ATOM 814 N N . GLU A 1 104 ? -2.355 9.851 -4.901 1.00 82.19 104 GLU A N 1
ATOM 815 C CA . GLU A 1 104 ? -0.894 10.001 -4.894 1.00 82.19 104 GLU A CA 1
ATOM 816 C C . GLU A 1 104 ? -0.457 11.437 -5.222 1.00 82.19 104 GLU A C 1
ATOM 818 O O . GLU A 1 104 ? 0.374 11.990 -4.512 1.00 82.19 104 GLU A O 1
ATOM 823 N N . ASN A 1 105 ? -1.094 12.104 -6.191 1.00 82.69 105 ASN A N 1
ATOM 824 C CA . ASN A 1 105 ? -0.806 13.508 -6.527 1.00 82.69 105 ASN A CA 1
ATOM 825 C C . ASN A 1 105 ? -0.969 14.482 -5.349 1.00 82.69 105 ASN A C 1
ATOM 827 O O . ASN A 1 105 ? -0.400 15.567 -5.376 1.00 82.69 105 ASN A O 1
ATOM 831 N N . ARG A 1 106 ? -1.755 14.137 -4.320 1.00 86.62 106 ARG A N 1
ATOM 832 C CA . ARG A 1 106 ? -1.882 14.983 -3.120 1.00 86.62 106 ARG A CA 1
ATOM 833 C C . ARG A 1 106 ? -0.641 14.948 -2.230 1.00 86.62 106 ARG A C 1
ATOM 835 O O . ARG A 1 106 ? -0.474 15.860 -1.428 1.00 86.62 106 ARG A O 1
ATOM 842 N N . TYR A 1 107 ? 0.181 13.909 -2.358 1.00 87.00 107 TYR A N 1
ATOM 843 C CA . TYR A 1 107 ? 1.376 13.701 -1.544 1.00 87.00 107 TYR A CA 1
ATOM 844 C C . TYR A 1 107 ? 2.668 14.060 -2.281 1.00 87.00 107 TYR A C 1
ATOM 846 O O . TYR A 1 107 ? 3.652 14.341 -1.604 1.00 87.00 107 TYR A O 1
ATOM 854 N N . ASP A 1 108 ? 2.648 14.121 -3.618 1.00 85.06 108 ASP A N 1
ATOM 855 C CA . ASP A 1 108 ? 3.743 14.642 -4.452 1.00 85.06 108 ASP A CA 1
ATOM 856 C C . ASP A 1 108 ? 3.898 16.155 -4.227 1.00 85.06 108 ASP A C 1
ATOM 858 O O . ASP A 1 108 ? 3.330 16.997 -4.925 1.00 85.06 108 ASP A O 1
ATOM 862 N N . SER A 1 109 ? 4.629 16.515 -3.180 1.00 88.25 109 SER A N 1
ATOM 863 C CA . SER A 1 109 ? 4.767 17.879 -2.680 1.00 88.25 109 SER A CA 1
ATOM 864 C C . SER A 1 109 ? 5.710 18.707 -3.543 1.00 88.25 109 SER A C 1
ATOM 866 O O . SER A 1 109 ? 5.565 19.929 -3.609 1.00 88.25 109 SER A O 1
ATOM 868 N N . ASN A 1 110 ? 6.670 18.063 -4.210 1.00 82.81 110 ASN A N 1
ATOM 869 C CA . ASN A 1 110 ? 7.614 18.729 -5.107 1.00 82.81 110 ASN A CA 1
ATOM 870 C C . ASN A 1 110 ? 7.154 18.727 -6.582 1.00 82.81 110 ASN A C 1
ATOM 872 O O . ASN A 1 110 ? 7.788 19.384 -7.412 1.00 82.81 110 ASN A O 1
ATOM 876 N N . HIS A 1 111 ? 6.032 18.060 -6.880 1.00 81.88 111 HIS A N 1
ATOM 877 C CA . HIS A 1 111 ? 5.366 17.988 -8.185 1.00 81.88 111 HIS A CA 1
ATOM 878 C C . HIS A 1 111 ? 6.284 17.425 -9.276 1.00 81.88 111 HIS A C 1
ATOM 880 O O . HIS A 1 111 ? 6.224 17.842 -10.440 1.00 81.88 111 HIS A O 1
ATOM 886 N N . ASN A 1 112 ? 7.173 16.506 -8.898 1.00 76.31 112 ASN A N 1
ATOM 887 C CA . ASN A 1 112 ? 8.116 15.881 -9.820 1.00 76.31 112 ASN A CA 1
ATOM 888 C C . ASN A 1 112 ? 7.516 14.637 -10.517 1.00 76.31 112 ASN A C 1
ATOM 890 O O . ASN A 1 112 ? 8.181 14.039 -11.369 1.00 76.31 112 ASN A O 1
ATOM 894 N N . GLY A 1 113 ? 6.273 14.258 -10.185 1.00 75.50 113 GLY A N 1
ATOM 895 C CA . GLY A 1 113 ? 5.574 13.084 -10.710 1.00 75.50 113 GLY A CA 1
ATOM 896 C C . GLY A 1 113 ? 6.019 11.760 -10.079 1.00 75.50 113 GLY A C 1
ATOM 897 O O . GLY A 1 113 ? 5.728 10.690 -10.624 1.00 75.50 113 GLY A O 1
ATOM 898 N N . ILE A 1 114 ? 6.757 11.811 -8.969 1.00 77.38 114 ILE A N 1
ATOM 899 C CA . ILE A 1 114 ? 7.380 10.681 -8.281 1.00 77.38 114 ILE A CA 1
ATOM 900 C C . ILE A 1 114 ? 7.174 10.843 -6.782 1.00 77.38 114 ILE A C 1
ATOM 902 O O . ILE A 1 114 ? 7.709 11.760 -6.180 1.00 77.38 114 ILE A O 1
ATOM 906 N N . LEU A 1 115 ? 6.514 9.869 -6.154 1.00 77.44 115 LEU A N 1
ATOM 907 C CA . LEU A 1 115 ? 6.468 9.856 -4.700 1.00 77.44 115 LEU A CA 1
ATOM 908 C C . LEU A 1 115 ? 7.806 9.414 -4.107 1.00 77.44 115 LEU A C 1
ATOM 910 O O . LEU A 1 115 ? 8.252 8.275 -4.292 1.00 77.44 115 LEU A O 1
ATOM 914 N N . GLU A 1 116 ? 8.431 10.323 -3.372 1.00 81.44 116 GLU A N 1
ATOM 915 C CA . GLU A 1 116 ? 9.611 10.065 -2.560 1.00 81.44 116 GLU A CA 1
ATOM 916 C C . GLU A 1 116 ? 9.254 9.301 -1.277 1.00 81.44 116 GLU A C 1
ATOM 918 O O . GLU A 1 116 ? 8.091 9.148 -0.902 1.00 81.44 116 GLU A O 1
ATOM 923 N N . TYR A 1 117 ? 10.271 8.807 -0.562 1.00 83.25 117 TYR A N 1
ATOM 924 C CA . TYR A 1 117 ? 10.055 7.986 0.632 1.00 83.25 117 TYR A CA 1
ATOM 925 C C . TYR A 1 117 ? 9.187 8.667 1.692 1.00 83.25 117 TYR A C 1
ATOM 927 O O . TYR A 1 117 ? 8.277 8.033 2.228 1.00 83.25 117 TYR A O 1
ATOM 935 N N . GLU A 1 118 ? 9.434 9.944 1.978 1.00 85.12 118 GLU A N 1
ATOM 936 C CA . GLU A 1 118 ? 8.637 10.676 2.966 1.00 85.12 118 GLU A CA 1
ATOM 937 C C . GLU A 1 118 ? 7.208 10.942 2.469 1.00 85.12 118 GLU A C 1
ATOM 939 O O . GLU A 1 118 ? 6.269 10.858 3.254 1.00 85.12 118 GLU A O 1
ATOM 944 N N . GLU A 1 119 ? 7.003 11.160 1.169 1.00 87.12 119 GLU A N 1
ATOM 945 C CA . GLU A 1 119 ? 5.671 11.366 0.581 1.00 87.12 119 GLU A CA 1
ATOM 946 C C . GLU A 1 119 ? 4.838 10.076 0.616 1.00 87.12 119 GLU A C 1
ATOM 948 O O . GLU A 1 119 ? 3.669 10.088 1.008 1.00 87.12 119 GLU A O 1
ATOM 953 N N . ILE A 1 120 ? 5.464 8.934 0.309 1.00 85.25 120 ILE A N 1
ATOM 954 C CA . ILE A 1 120 ? 4.864 7.598 0.454 1.00 85.25 120 ILE A CA 1
ATOM 955 C C . ILE A 1 120 ? 4.539 7.325 1.922 1.00 85.25 120 ILE A C 1
ATOM 957 O O . ILE A 1 120 ? 3.463 6.820 2.241 1.00 85.25 120 ILE A O 1
ATOM 961 N N . ARG A 1 121 ? 5.454 7.665 2.834 1.00 87.88 121 ARG A N 1
ATOM 962 C CA . ARG A 1 121 ? 5.242 7.484 4.270 1.00 87.88 121 ARG A CA 1
ATOM 963 C C . ARG A 1 121 ? 4.039 8.287 4.763 1.00 87.88 121 ARG A C 1
ATOM 965 O O . ARG A 1 121 ? 3.241 7.732 5.513 1.00 87.88 121 ARG A O 1
ATOM 972 N N . LEU A 1 122 ? 3.887 9.540 4.330 1.00 90.69 122 LEU A N 1
ATOM 973 C CA . LEU A 1 122 ? 2.730 10.379 4.662 1.00 90.69 122 LEU A CA 1
ATOM 974 C C . LEU A 1 122 ? 1.426 9.793 4.108 1.00 90.69 122 LEU A C 1
ATOM 976 O O . LEU A 1 122 ? 0.451 9.676 4.850 1.00 90.69 122 LEU A O 1
ATOM 980 N N . LEU A 1 123 ? 1.430 9.339 2.850 1.00 90.50 123 LEU A N 1
ATOM 981 C CA . LEU A 1 123 ? 0.284 8.658 2.242 1.00 90.50 123 LEU A CA 1
ATOM 982 C C . LEU A 1 123 ? -0.141 7.452 3.083 1.00 90.50 123 LEU A C 1
ATOM 984 O O . LEU A 1 123 ? -1.302 7.334 3.475 1.00 90.50 123 LEU A O 1
ATOM 988 N N . LEU A 1 124 ? 0.801 6.566 3.404 1.00 90.88 124 LEU A N 1
ATOM 989 C CA . LEU A 1 124 ? 0.509 5.350 4.162 1.00 90.88 124 LEU A CA 1
ATOM 990 C C . LEU A 1 124 ? 0.140 5.637 5.622 1.00 90.88 124 LEU A C 1
ATOM 992 O O . LEU A 1 124 ? -0.656 4.893 6.194 1.00 90.88 124 LEU A O 1
ATOM 996 N N . GLN A 1 125 ? 0.654 6.717 6.215 1.00 93.25 125 GLN A N 1
ATOM 997 C CA . GLN A 1 125 ? 0.248 7.176 7.543 1.00 93.25 125 GLN A CA 1
ATOM 998 C C . GLN A 1 125 ? -1.225 7.593 7.570 1.00 93.25 125 GLN A C 1
ATOM 1000 O O . GLN A 1 125 ? -1.970 7.154 8.450 1.00 93.25 125 GLN A O 1
ATOM 1005 N N . ASP A 1 126 ? -1.666 8.384 6.595 1.00 93.62 126 ASP A N 1
ATOM 1006 C CA . ASP A 1 126 ? -3.063 8.807 6.496 1.00 93.62 126 ASP A CA 1
ATOM 1007 C C . ASP A 1 126 ? -3.990 7.617 6.248 1.00 93.62 126 ASP A C 1
ATOM 1009 O O . ASP A 1 126 ? -5.014 7.474 6.921 1.00 93.62 126 ASP A O 1
ATOM 1013 N N . LYS A 1 127 ? -3.600 6.701 5.355 1.00 92.69 127 LYS A N 1
ATOM 1014 C CA . LYS A 1 127 ? -4.349 5.461 5.114 1.00 92.69 127 LYS A CA 1
ATOM 1015 C C . LYS A 1 127 ? -4.426 4.587 6.368 1.00 92.69 127 LYS A C 1
ATOM 1017 O O . LYS A 1 127 ? -5.507 4.117 6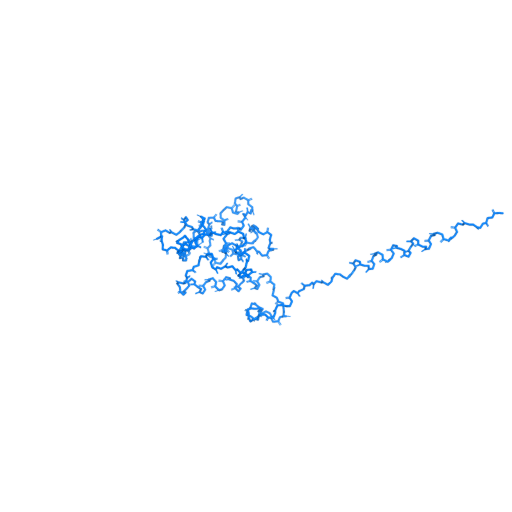.713 1.00 92.69 127 LYS A O 1
ATOM 1022 N N . TYR A 1 128 ? -3.329 4.431 7.108 1.00 94.12 128 TYR A N 1
ATOM 1023 C CA . TYR A 1 128 ? -3.324 3.709 8.383 1.00 94.12 128 TYR A CA 1
ATOM 1024 C C . TYR A 1 128 ? -4.273 4.344 9.414 1.00 94.12 128 TYR A C 1
ATOM 1026 O O . TYR A 1 128 ? -5.044 3.636 10.070 1.00 94.12 128 TYR A O 1
ATOM 1034 N N . ASN A 1 129 ? -4.274 5.675 9.527 1.00 93.94 129 ASN A N 1
ATOM 1035 C CA . ASN A 1 129 ? -5.185 6.398 10.413 1.00 93.94 129 ASN A CA 1
ATOM 1036 C C . ASN A 1 129 ? -6.655 6.211 10.013 1.00 93.94 129 ASN A C 1
ATOM 1038 O O . ASN A 1 129 ? -7.489 5.960 10.886 1.00 93.94 129 ASN A O 1
ATOM 1042 N N . LEU A 1 130 ? -6.958 6.250 8.712 1.00 93.50 130 LEU A N 1
ATOM 1043 C CA . LEU A 1 130 ? -8.295 5.970 8.184 1.00 93.50 130 LEU A CA 1
ATOM 1044 C C . LEU A 1 130 ? -8.741 4.539 8.497 1.00 93.50 130 LEU A C 1
ATOM 1046 O O . LEU A 1 130 ? -9.846 4.337 8.991 1.00 93.50 130 LEU A O 1
ATOM 1050 N N . ILE A 1 131 ? -7.876 3.539 8.313 1.00 94.81 131 ILE A N 1
ATOM 1051 C CA . ILE A 1 131 ? -8.185 2.144 8.673 1.00 94.81 131 ILE A CA 1
ATOM 1052 C C . ILE A 1 131 ? -8.438 2.010 10.179 1.00 94.81 131 ILE A C 1
ATOM 1054 O O . ILE A 1 131 ? -9.340 1.285 10.615 1.00 94.81 131 ILE A O 1
ATOM 1058 N N . LYS A 1 132 ? -7.672 2.726 11.008 1.00 93.81 132 LYS A N 1
ATOM 1059 C CA . LYS A 1 132 ? -7.857 2.726 12.462 1.00 93.81 132 LYS A CA 1
ATOM 1060 C C . LYS A 1 132 ? -9.243 3.256 12.848 1.00 93.81 132 LYS A C 1
ATOM 1062 O O . LYS A 1 132 ? -9.875 2.652 13.723 1.00 93.81 132 LYS A O 1
ATOM 1067 N N . SER A 1 133 ? -9.721 4.318 12.192 1.00 94.44 133 SER A N 1
ATOM 1068 C CA . SER A 1 133 ? -11.052 4.894 12.432 1.00 94.44 133 SER A CA 1
ATOM 1069 C C . SER A 1 133 ? -12.194 4.103 11.788 1.00 94.44 133 SER A C 1
ATOM 1071 O O . SER A 1 133 ? -13.188 3.836 12.458 1.00 94.44 133 SER A O 1
ATOM 1073 N N . GLU A 1 134 ? -12.059 3.703 10.525 1.00 93.38 134 GLU A N 1
ATOM 1074 C CA . GLU A 1 134 ? -13.147 3.147 9.701 1.00 93.38 134 GLU A CA 1
ATOM 1075 C C . GLU A 1 134 ? -13.182 1.612 9.690 1.00 93.38 134 GLU A C 1
ATOM 1077 O O . GLU A 1 134 ? -14.205 1.007 9.379 1.00 93.38 134 GLU A O 1
ATOM 1082 N N . GLY A 1 135 ? -12.091 0.951 10.080 1.00 95.00 135 GLY A N 1
ATOM 1083 C CA . GLY A 1 135 ? -11.975 -0.509 10.115 1.00 95.00 135 GLY A CA 1
ATOM 1084 C C . GLY A 1 135 ? -11.288 -1.108 8.894 1.00 95.00 135 GLY A C 1
ATOM 1085 O O . GLY A 1 135 ? -10.539 -2.070 9.054 1.00 95.00 135 GLY A O 1
ATOM 1086 N N . LYS A 1 136 ? -11.521 -0.541 7.710 1.00 95.06 136 LYS A N 1
ATOM 1087 C CA . LYS A 1 136 ? -10.876 -0.920 6.449 1.00 95.06 136 LYS A CA 1
ATOM 1088 C C . LYS A 1 136 ? -11.033 0.184 5.410 1.00 95.06 136 LYS A C 1
ATOM 1090 O O . LYS A 1 136 ? -11.953 0.989 5.520 1.00 95.06 136 LYS A O 1
ATOM 1095 N N . ILE A 1 137 ? -10.189 0.176 4.389 1.00 93.44 137 ILE A N 1
ATOM 1096 C CA . ILE A 1 137 ? -10.260 1.091 3.239 1.00 93.44 137 ILE A CA 1
ATOM 1097 C C . ILE A 1 137 ? -10.190 0.301 1.935 1.00 93.44 137 ILE A C 1
ATOM 1099 O O . ILE A 1 137 ? -9.703 -0.824 1.939 1.00 93.44 137 ILE A O 1
ATOM 1103 N N . ALA A 1 138 ? -10.663 0.868 0.827 1.00 90.75 138 ALA A N 1
ATOM 1104 C CA . ALA A 1 138 ? -10.465 0.268 -0.492 1.00 90.75 138 ALA A CA 1
ATOM 1105 C C . ALA A 1 138 ? -9.019 0.471 -0.974 1.00 90.75 138 ALA A C 1
ATOM 1107 O O . ALA A 1 138 ? -8.413 1.508 -0.694 1.00 90.75 138 ALA A O 1
ATOM 1108 N N . VAL A 1 139 ? -8.493 -0.498 -1.723 1.00 86.38 139 VAL A N 1
ATOM 1109 C CA . VAL A 1 139 ? -7.193 -0.395 -2.399 1.00 86.38 139 VAL A CA 1
ATOM 1110 C C . VAL A 1 139 ? -7.324 0.545 -3.600 1.00 86.38 139 VAL A C 1
ATOM 1112 O O . VAL A 1 139 ? -8.043 0.258 -4.559 1.00 86.38 139 VAL A O 1
ATOM 1115 N N . GLU A 1 140 ? -6.613 1.668 -3.568 1.00 83.06 140 GLU A N 1
ATOM 1116 C CA . GLU A 1 140 ? -6.619 2.697 -4.618 1.00 83.06 140 GLU A CA 1
ATOM 1117 C C . GLU A 1 140 ? -5.249 2.849 -5.298 1.00 83.06 140 GLU A C 1
ATOM 1119 O O . GLU A 1 140 ? -5.161 3.345 -6.425 1.00 83.06 140 GLU A O 1
ATOM 1124 N N . THR A 1 141 ? -4.183 2.417 -4.626 1.00 81.19 141 THR A N 1
ATOM 1125 C CA . THR A 1 141 ? -2.786 2.590 -5.036 1.00 81.19 141 THR A CA 1
ATOM 1126 C C . THR A 1 141 ? -2.042 1.255 -5.087 1.00 81.19 141 THR A C 1
ATOM 1128 O O . THR A 1 141 ? -2.388 0.291 -4.401 1.00 81.19 141 THR A O 1
ATOM 1131 N N . ALA A 1 142 ? -0.958 1.205 -5.866 1.00 77.44 142 ALA A N 1
ATOM 1132 C CA . ALA A 1 142 ? -0.092 0.023 -5.927 1.00 77.44 142 ALA A CA 1
ATOM 1133 C C . ALA A 1 142 ? 0.612 -0.262 -4.586 1.00 77.44 142 ALA A C 1
ATOM 1135 O O . ALA A 1 142 ? 0.995 -1.401 -4.308 1.00 77.44 142 ALA A O 1
ATOM 1136 N N . PHE A 1 143 ? 0.779 0.766 -3.746 1.00 80.81 143 PHE A N 1
ATOM 1137 C CA . PHE A 1 143 ? 1.313 0.609 -2.397 1.00 80.81 143 PHE A CA 1
ATOM 1138 C C . PHE A 1 143 ? 0.347 -0.162 -1.506 1.00 80.81 143 PHE A C 1
ATOM 1140 O O . PHE A 1 143 ? 0.762 -1.120 -0.865 1.00 80.81 143 PHE A O 1
ATOM 1147 N N . GLU A 1 144 ? -0.935 0.205 -1.504 1.00 85.00 144 GLU A N 1
ATOM 1148 C CA . GLU A 1 144 ? -1.976 -0.487 -0.732 1.00 85.00 144 GLU A CA 1
ATOM 1149 C C . GLU A 1 144 ? -2.163 -1.934 -1.203 1.00 85.00 144 GLU A C 1
ATOM 1151 O O . GLU A 1 144 ? -2.325 -2.830 -0.380 1.00 85.00 144 GLU A O 1
ATOM 1156 N N . GLU A 1 145 ? -2.030 -2.197 -2.506 1.00 84.06 145 GLU A N 1
ATOM 1157 C CA . GLU A 1 145 ? -2.110 -3.557 -3.058 1.00 84.06 145 GLU A CA 1
ATOM 1158 C C . GLU A 1 145 ? -0.995 -4.489 -2.541 1.00 84.06 145 GLU A C 1
ATOM 1160 O O . GLU A 1 145 ? -1.104 -5.717 -2.593 1.00 84.06 145 GLU A O 1
ATOM 1165 N N . ALA A 1 146 ? 0.121 -3.940 -2.053 1.00 82.88 146 ALA A N 1
ATOM 1166 C CA . ALA A 1 146 ? 1.140 -4.753 -1.397 1.00 82.88 146 ALA A CA 1
ATOM 1167 C C . ALA A 1 146 ? 0.674 -5.264 -0.022 1.00 82.88 146 ALA A C 1
ATOM 1169 O O . ALA A 1 146 ? 1.221 -6.258 0.458 1.00 82.88 146 ALA A O 1
ATOM 1170 N N . TYR A 1 147 ? -0.313 -4.606 0.589 1.00 87.62 147 TYR A N 1
ATOM 1171 C CA . TYR A 1 147 ? -0.824 -4.895 1.927 1.00 87.62 147 TYR A CA 1
ATOM 1172 C C . TYR A 1 147 ? -2.155 -5.650 1.938 1.00 87.62 147 TYR A C 1
ATOM 1174 O O . TYR A 1 147 ? -2.411 -6.318 2.931 1.00 87.62 147 TYR A O 1
ATOM 1182 N N . ASP A 1 148 ? -2.924 -5.619 0.848 1.00 88.56 148 ASP A N 1
ATOM 1183 C CA . ASP A 1 148 ? -4.080 -6.498 0.611 1.00 88.56 148 ASP A CA 1
ATOM 1184 C C . ASP A 1 148 ? -3.607 -7.955 0.405 1.00 88.56 148 ASP A C 1
ATOM 1186 O O . ASP A 1 148 ? -3.207 -8.386 -0.687 1.00 88.56 148 ASP A O 1
ATOM 1190 N N . LEU A 1 149 ? -3.554 -8.705 1.506 1.00 87.12 149 LEU A N 1
ATOM 1191 C CA . LEU A 1 149 ? -3.026 -10.066 1.572 1.00 87.12 149 LEU A CA 1
ATOM 1192 C C . LEU A 1 149 ? -4.047 -11.090 1.104 1.00 87.12 149 LEU A C 1
ATOM 1194 O O . LEU A 1 149 ? -3.672 -12.097 0.490 1.00 87.12 149 LEU A O 1
ATOM 1198 N N . ASN A 1 150 ? -5.314 -10.858 1.435 1.00 87.88 150 ASN A N 1
ATOM 1199 C CA . ASN A 1 150 ? -6.406 -11.763 1.104 1.00 87.88 150 ASN A CA 1
ATOM 1200 C C . ASN A 1 150 ? -6.962 -11.519 -0.321 1.00 87.88 150 ASN A C 1
ATOM 1202 O O . ASN A 1 150 ? -7.693 -12.370 -0.834 1.00 87.88 150 ASN A O 1
ATOM 1206 N N . ARG A 1 151 ? -6.527 -10.436 -0.986 1.00 86.06 151 ARG A N 1
ATOM 1207 C CA . ARG A 1 151 ? -6.928 -9.991 -2.329 1.00 86.06 151 ARG A CA 1
ATOM 1208 C C . ARG A 1 151 ? -8.416 -9.678 -2.433 1.00 86.06 151 ARG A C 1
ATOM 1210 O O . ARG A 1 151 ? -9.034 -9.998 -3.453 1.00 86.06 151 ARG A O 1
ATOM 1217 N N . ASP A 1 152 ? -8.987 -9.090 -1.388 1.00 89.06 152 ASP A N 1
ATOM 1218 C CA . ASP A 1 152 ? -10.387 -8.666 -1.366 1.00 89.06 152 ASP A CA 1
ATOM 1219 C C . ASP A 1 152 ? -10.599 -7.225 -1.873 1.00 89.06 152 ASP A C 1
ATOM 1221 O O . ASP A 1 152 ? -11.735 -6.747 -1.888 1.00 89.06 152 ASP A O 1
ATOM 1225 N N . ASP A 1 153 ? -9.535 -6.582 -2.379 1.00 90.50 153 ASP A N 1
ATOM 1226 C CA . ASP A 1 153 ? -9.475 -5.185 -2.828 1.00 90.50 153 ASP A CA 1
ATOM 1227 C C . ASP A 1 153 ? -9.733 -4.169 -1.679 1.00 90.50 153 ASP A C 1
ATOM 1229 O O . ASP A 1 153 ? -9.993 -2.983 -1.931 1.00 90.50 153 ASP A O 1
ATOM 1233 N N . TYR A 1 154 ? -9.613 -4.596 -0.415 1.00 94.00 154 TYR A N 1
ATOM 1234 C CA . TYR A 1 154 ? -9.573 -3.745 0.774 1.00 94.00 154 TYR A CA 1
ATOM 1235 C C . TYR A 1 154 ? -8.279 -3.966 1.570 1.00 94.00 154 TYR A C 1
ATOM 1237 O O . TYR A 1 154 ? -7.602 -4.974 1.435 1.00 94.00 154 TYR A O 1
ATOM 1245 N N . VAL A 1 155 ? -7.923 -2.981 2.398 1.00 92.94 155 VAL A N 1
ATOM 1246 C CA . VAL A 1 155 ? -6.902 -3.132 3.441 1.00 92.94 155 VAL A CA 1
ATOM 1247 C C . VAL A 1 155 ? -7.578 -2.953 4.787 1.00 92.94 155 VAL A C 1
ATOM 1249 O O . VAL A 1 155 ? -8.123 -1.879 5.079 1.00 92.94 155 VAL A O 1
ATOM 1252 N N . ASP A 1 156 ? -7.566 -3.999 5.605 1.00 96.31 156 ASP A N 1
ATOM 1253 C CA . ASP A 1 156 ? -8.199 -4.000 6.924 1.00 96.31 156 ASP A CA 1
ATOM 1254 C C . ASP A 1 156 ? -7.221 -3.732 8.083 1.00 96.31 156 ASP A C 1
ATOM 1256 O O . ASP A 1 156 ? -6.031 -3.470 7.903 1.00 96.31 156 ASP A O 1
ATOM 1260 N N . LYS A 1 157 ? -7.731 -3.757 9.322 1.00 95.62 157 LYS A N 1
ATOM 1261 C CA . LYS A 1 157 ? -6.931 -3.538 10.541 1.00 95.62 157 LYS A CA 1
ATOM 1262 C C . LYS A 1 157 ? -5.833 -4.575 10.770 1.00 95.62 157 LYS A C 1
ATOM 1264 O O . LYS A 1 157 ? -4.871 -4.257 11.472 1.00 95.62 157 LYS A O 1
ATOM 1269 N N . GLU A 1 158 ? -5.994 -5.805 10.301 1.00 93.62 158 GLU A N 1
ATOM 1270 C CA . GLU A 1 158 ? -5.002 -6.868 10.472 1.00 93.62 158 GLU A CA 1
ATOM 1271 C C . GLU A 1 158 ? -3.860 -6.672 9.478 1.00 93.62 158 GLU A C 1
ATOM 1273 O O . GLU A 1 158 ? -2.689 -6.689 9.869 1.00 93.62 158 GLU A O 1
ATOM 1278 N N . GLU A 1 159 ? -4.200 -6.360 8.233 1.00 92.50 159 GLU A N 1
ATOM 1279 C CA . GLU A 1 159 ? -3.260 -6.035 7.162 1.00 92.50 159 GLU A CA 1
ATOM 1280 C C . GLU A 1 159 ? -2.521 -4.716 7.420 1.00 92.50 159 GLU A C 1
ATOM 1282 O O . GLU A 1 159 ? -1.302 -4.618 7.239 1.00 92.50 159 GLU A O 1
ATOM 1287 N N . ALA A 1 160 ? -3.217 -3.720 7.970 1.00 93.00 160 ALA A N 1
ATOM 1288 C CA . ALA A 1 160 ? -2.646 -2.427 8.330 1.00 93.00 160 ALA A CA 1
ATOM 1289 C C . ALA A 1 160 ? -1.592 -2.494 9.445 1.00 93.00 160 ALA A C 1
ATOM 1291 O O . ALA A 1 160 ? -0.812 -1.553 9.614 1.00 93.00 160 ALA A O 1
ATOM 1292 N N . ARG A 1 161 ? -1.495 -3.600 10.195 1.00 92.12 161 ARG A N 1
ATOM 1293 C CA . ARG A 1 161 ? -0.372 -3.797 11.132 1.00 92.12 161 ARG A CA 1
ATOM 1294 C C . ARG A 1 161 ? 0.958 -3.846 10.390 1.00 92.12 161 ARG A C 1
ATOM 1296 O O . ARG A 1 161 ? 1.947 -3.311 10.878 1.00 92.12 161 ARG A O 1
ATOM 1303 N N . PHE A 1 162 ? 0.967 -4.414 9.187 1.00 88.06 162 PHE A N 1
ATOM 1304 C CA . PHE A 1 162 ? 2.172 -4.475 8.370 1.00 88.06 162 PHE A CA 1
ATOM 1305 C C . PHE A 1 162 ? 2.565 -3.098 7.829 1.00 88.06 162 PHE A C 1
ATOM 1307 O O . PHE A 1 162 ? 3.757 -2.810 7.776 1.00 88.06 162 PHE A O 1
ATOM 1314 N N . LEU A 1 163 ? 1.597 -2.225 7.513 1.00 88.25 163 LEU A N 1
ATOM 1315 C CA . LEU A 1 163 ? 1.874 -0.819 7.179 1.00 88.25 163 LEU A CA 1
ATOM 1316 C C . LEU A 1 163 ? 2.631 -0.134 8.316 1.00 88.25 163 LEU A C 1
ATOM 1318 O O . LEU A 1 163 ? 3.680 0.479 8.102 1.00 88.25 163 LEU A O 1
ATOM 1322 N N . LYS A 1 164 ? 2.112 -0.289 9.539 1.00 90.38 164 LYS A N 1
ATOM 1323 C CA . LYS A 1 164 ? 2.716 0.283 10.738 1.00 90.38 164 LYS A CA 1
ATOM 1324 C C . LYS A 1 164 ? 4.152 -0.196 10.934 1.00 90.38 164 LYS A C 1
ATOM 1326 O O . LYS A 1 164 ? 5.040 0.629 11.138 1.00 90.38 164 LYS A O 1
ATOM 1331 N N . ASP A 1 165 ? 4.373 -1.504 10.859 1.00 88.31 165 ASP A N 1
ATOM 1332 C CA . ASP A 1 165 ? 5.681 -2.108 11.116 1.00 88.31 165 ASP A CA 1
ATOM 1333 C C . ASP A 1 165 ? 6.710 -1.748 10.031 1.00 88.31 165 ASP A C 1
ATOM 1335 O O . ASP A 1 165 ? 7.857 -1.418 10.345 1.00 88.31 165 ASP A O 1
ATOM 1339 N N . ASP A 1 166 ? 6.312 -1.768 8.754 1.00 84.69 166 ASP A N 1
ATOM 1340 C CA . ASP A 1 166 ? 7.231 -1.565 7.629 1.00 84.69 166 ASP A CA 1
ATOM 1341 C C . ASP A 1 166 ? 7.708 -0.116 7.479 1.00 84.69 166 ASP A C 1
ATOM 1343 O O . ASP A 1 166 ? 8.842 0.089 7.022 1.00 84.69 166 ASP A O 1
ATOM 1347 N N . PHE A 1 167 ? 6.864 0.850 7.865 1.00 83.25 167 PHE A N 1
ATOM 1348 C CA . PHE A 1 167 ? 7.103 2.295 7.744 1.00 83.25 167 PHE A CA 1
ATOM 1349 C C . PHE A 1 167 ? 7.271 3.016 9.089 1.00 83.25 167 PHE A C 1
ATOM 1351 O O . PHE A 1 167 ? 7.483 4.231 9.108 1.00 83.25 167 PHE A O 1
ATOM 1358 N N . LYS A 1 168 ? 7.226 2.282 10.210 1.00 87.81 168 LYS A N 1
ATOM 1359 C CA . LYS A 1 168 ? 7.315 2.824 11.579 1.00 87.81 168 LYS A CA 1
ATOM 1360 C C . LYS A 1 168 ? 6.304 3.954 11.807 1.00 87.81 168 LYS A C 1
ATOM 1362 O O . LYS A 1 168 ? 6.671 5.054 12.223 1.00 87.81 168 LYS A O 1
ATOM 1367 N N . LEU A 1 169 ? 5.045 3.686 11.470 1.00 86.19 169 LEU A N 1
ATOM 1368 C CA . LEU A 1 169 ? 3.949 4.639 11.651 1.00 86.19 169 LEU A CA 1
ATOM 1369 C C . LEU A 1 169 ? 3.564 4.717 13.137 1.00 86.19 169 LEU A C 1
ATOM 1371 O O . LEU A 1 169 ? 3.614 3.709 13.852 1.00 86.19 169 LEU A O 1
ATOM 1375 N N . GLU A 1 170 ? 3.187 5.909 13.598 1.00 77.94 170 GLU A N 1
ATOM 1376 C CA . GLU A 1 170 ? 2.801 6.173 14.995 1.00 77.94 170 GLU A CA 1
ATOM 1377 C C . GLU A 1 170 ? 1.292 5.998 15.233 1.00 77.94 170 GLU A C 1
ATOM 1379 O O . GLU A 1 170 ? 0.488 6.509 14.423 1.00 77.94 170 GLU A O 1
#

Sequence (170 aa):
MGETVKTRSRDILIFVFLIVAIFLVIPASGQKLNSVQTKKADRNKDGEVDGIESRRYRIQQLKKRMEEGIAIGRTIDFRNDTLGRQRYGNLTSDAASQGLSLVENRYDSNHNGILEYEEIRLLLQDKYNLIKSEGKIAVETAFEEAYDLNRDDYVDKEEARFLKDDFKLE